Protein AF-A0A0D7WY19-F1 (afdb_monomer)

Radius of gyration: 21.32 Å; Cα contacts (8 Å, |Δi|>4): 75; chains: 1; bounding box: 37×40×65 Å

Mean predicted aligned error: 12.77 Å

Foldseek 3Di:
DDDDDFDQDPVRDTDDDPVNCVVQVNDPPWDWDWDDDPPGIDTHTPDDQAAPPPRHPPQWDDDPPHIHHPVVVVVVVVDDDPPPPPDDPDD

Nearest PDB structures (foldseek):
  1yfb-assembly1_A  TM=8.714E-01  e=7.334E-03  Bacillus subtilis
  1z0r-assembly1_B  TM=8.123E-01  e=5.344E-03  Bacillus subtilis
  2w1t-assembly1_A  TM=9.054E-01  e=2.441E-02  Bacillus subtilis
  2ro4-assembly1_B  TM=8.226E-01  e=1.895E-02  Bacillus subtilis
  1ub4-assembly1_C-2  TM=5.750E-01  e=1.348E-01  Escherichia coli

Solvent-accessible 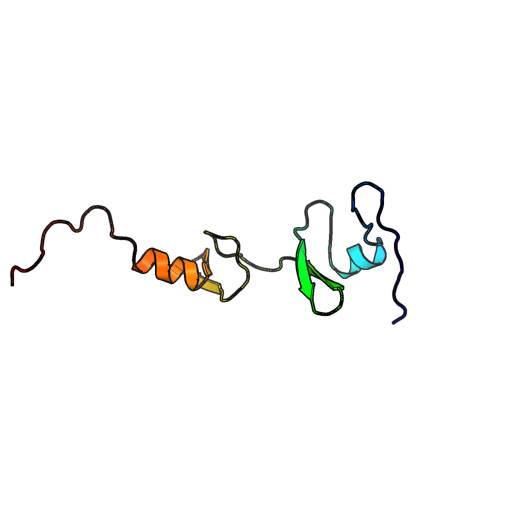surface area (backbone atoms only — not comparable to full-atom values): 6257 Å² total; per-residue (Å²): 133,85,83,84,88,78,76,65,47,102,83,75,50,70,83,80,52,69,69,58,26,64,74,69,72,53,59,97,85,56,59,65,47,80,41,85,50,102,89,50,76,46,80,42,72,73,83,70,80,35,11,79,87,76,60,43,79,59,68,67,42,80,54,90,98,45,31,37,20,58,69,60,53,54,50,56,74,68,53,81,65,100,81,75,89,82,75,82,82,89,126

Secondary structure (DSSP, 8-state):
---------TTS--PPPHHHHHHHT--TT--EEEEEETTEEEEEE--S---TTT---SSEEEETTEEEEHHHHHHHHHSPPTT--S-----

Structure (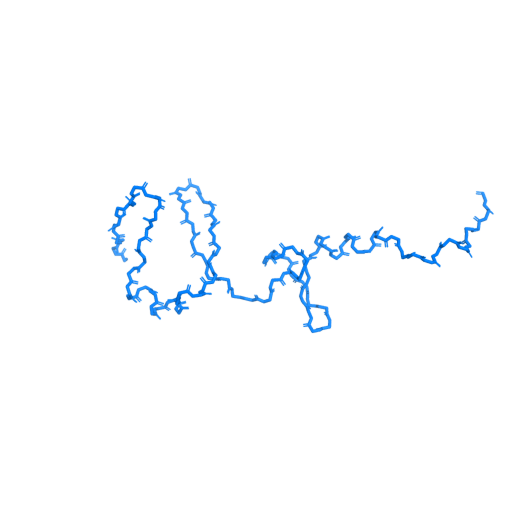mmCIF, N/CA/C/O backbone):
data_AF-A0A0D7WY19-F1
#
_entry.id   AF-A0A0D7WY19-F1
#
loop_
_atom_site.group_PDB
_atom_site.id
_atom_site.type_symbol
_atom_site.label_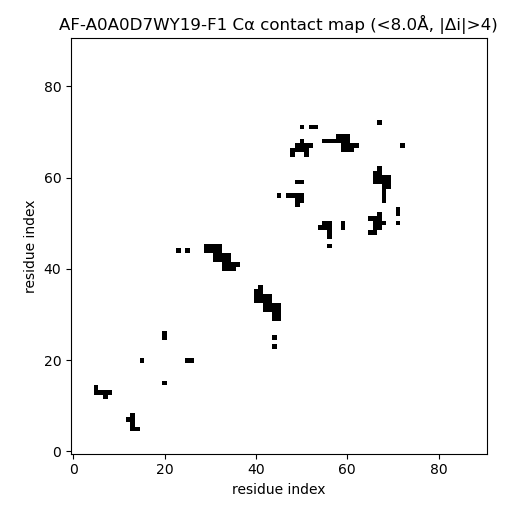atom_id
_atom_site.label_alt_id
_atom_site.label_comp_id
_atom_site.label_asym_id
_atom_site.label_entity_id
_atom_site.label_seq_id
_atom_site.pdbx_PDB_ins_code
_atom_site.Cartn_x
_atom_site.Cartn_y
_atom_site.Cartn_z
_atom_site.occupancy
_atom_site.B_iso_or_equiv
_atom_site.auth_seq_id
_atom_site.auth_comp_id
_atom_site.auth_asym_id
_atom_site.auth_atom_id
_atom_site.pdbx_PDB_model_num
ATOM 1 N N . MET A 1 1 ? 17.567 -12.276 -7.676 1.00 42.44 1 MET A N 1
ATOM 2 C CA . MET A 1 1 ? 16.452 -11.930 -8.586 1.00 42.44 1 MET A CA 1
ATOM 3 C C . MET A 1 1 ? 16.912 -10.792 -9.479 1.00 42.44 1 MET A C 1
ATOM 5 O O . MET A 1 1 ? 17.477 -9.844 -8.954 1.00 42.44 1 MET A O 1
ATOM 9 N N . SER A 1 2 ? 16.746 -10.907 -10.797 1.00 56.28 2 SER A N 1
ATOM 10 C CA . SER A 1 2 ? 17.074 -9.818 -11.726 1.00 56.28 2 SER A CA 1
ATOM 11 C C . SER A 1 2 ? 15.962 -8.766 -11.673 1.00 56.28 2 SER A C 1
ATOM 13 O O . SER A 1 2 ? 14.786 -9.123 -11.741 1.00 56.28 2 SER A O 1
ATOM 15 N N . GLY A 1 3 ? 16.316 -7.495 -11.482 1.00 67.88 3 GLY A N 1
ATOM 16 C CA . GLY A 1 3 ? 15.354 -6.393 -11.450 1.00 67.88 3 GLY A CA 1
ATOM 17 C C . GLY A 1 3 ? 14.720 -6.160 -12.823 1.00 67.88 3 GLY A C 1
ATOM 18 O O . GLY A 1 3 ? 15.383 -6.270 -13.853 1.00 67.88 3 GLY A O 1
ATOM 19 N N . ILE A 1 4 ? 13.429 -5.825 -12.853 1.00 82.31 4 ILE A N 1
ATOM 20 C CA . ILE A 1 4 ? 12.724 -5.469 -14.090 1.00 82.31 4 ILE A CA 1
ATOM 21 C C . ILE A 1 4 ? 12.757 -3.949 -14.249 1.00 82.31 4 ILE A C 1
ATOM 23 O O . ILE A 1 4 ? 12.127 -3.226 -13.482 1.00 82.31 4 ILE A O 1
ATOM 27 N N . AL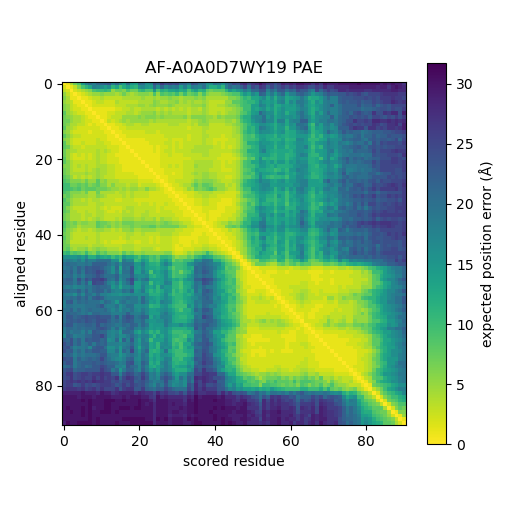A A 1 5 ? 13.452 -3.459 -15.276 1.00 85.06 5 ALA A N 1
ATOM 28 C CA . ALA A 1 5 ? 13.456 -2.039 -15.610 1.00 85.06 5 ALA A CA 1
ATOM 29 C C . ALA A 1 5 ? 12.159 -1.626 -16.334 1.00 85.06 5 ALA A C 1
ATOM 31 O O . ALA A 1 5 ? 11.685 -2.293 -17.266 1.00 85.06 5 ALA A O 1
ATOM 32 N N . ARG A 1 6 ? 11.588 -0.487 -15.929 1.00 88.81 6 ARG A N 1
ATOM 33 C CA . ARG A 1 6 ? 10.448 0.163 -16.589 1.00 88.81 6 ARG A CA 1
ATOM 34 C C . ARG A 1 6 ? 10.723 1.655 -16.707 1.00 88.81 6 ARG A C 1
ATOM 36 O O . ARG A 1 6 ? 11.179 2.282 -15.758 1.00 88.81 6 ARG A O 1
ATOM 43 N N . LYS A 1 7 ? 10.451 2.216 -17.886 1.00 91.62 7 LYS A N 1
ATOM 44 C CA . LYS A 1 7 ? 10.542 3.662 -18.102 1.00 91.62 7 LYS A CA 1
ATOM 45 C C . LYS A 1 7 ? 9.338 4.352 -17.471 1.00 91.62 7 LYS A C 1
ATOM 47 O O . LYS A 1 7 ? 8.212 3.870 -17.590 1.00 91.62 7 LYS A O 1
ATOM 52 N N . VAL A 1 8 ? 9.590 5.496 -16.851 1.00 92.94 8 VAL A N 1
ATOM 53 C CA . VAL A 1 8 ? 8.548 6.418 -16.401 1.00 92.94 8 VAL A CA 1
ATOM 54 C C . VAL A 1 8 ? 7.990 7.142 -17.625 1.00 92.94 8 VAL A C 1
ATOM 56 O O . VAL A 1 8 ? 8.743 7.531 -18.520 1.00 92.94 8 VAL A O 1
ATOM 59 N N . ASN A 1 9 ? 6.669 7.280 -17.708 1.00 93.12 9 ASN A N 1
ATOM 60 C CA . ASN A 1 9 ? 6.050 8.006 -18.816 1.00 93.12 9 ASN A CA 1
ATOM 61 C C . ASN A 1 9 ? 6.085 9.532 -18.594 1.00 93.12 9 ASN A C 1
ATOM 63 O O . ASN A 1 9 ? 6.479 10.020 -17.538 1.00 93.12 9 ASN A O 1
ATOM 67 N N . LYS A 1 10 ? 5.605 10.305 -19.576 1.00 94.88 10 LYS A N 1
ATOM 68 C CA . LYS A 1 10 ? 5.559 11.781 -19.514 1.00 94.88 10 LYS A CA 1
ATOM 69 C C . LYS A 1 10 ? 4.703 12.369 -18.379 1.00 94.88 10 LYS A C 1
ATOM 71 O O . LYS A 1 10 ? 4.733 13.571 -18.162 1.00 94.88 10 LYS A O 1
ATOM 76 N N . TYR A 1 11 ? 3.925 11.537 -17.689 1.00 94.62 11 TYR A N 1
ATOM 77 C CA . TYR A 1 11 ? 3.063 11.923 -16.573 1.00 94.62 11 TYR A CA 1
ATOM 78 C C . TYR A 1 11 ? 3.602 11.435 -15.220 1.00 94.62 11 TYR A C 1
ATOM 80 O O . TYR A 1 11 ? 2.874 11.483 -14.234 1.00 94.62 11 TYR A O 1
ATOM 88 N N . GLY A 1 12 ? 4.826 10.896 -15.170 1.00 90.69 12 GLY A N 1
ATOM 89 C CA . GLY A 1 12 ? 5.411 10.386 -13.928 1.00 90.69 12 GLY A CA 1
ATOM 90 C C . GLY A 1 12 ? 4.887 9.014 -13.489 1.00 90.69 12 GLY A C 1
ATOM 91 O O . GLY A 1 12 ? 5.163 8.589 -12.374 1.00 90.69 12 GLY A O 1
ATOM 92 N N . ARG A 1 13 ? 4.130 8.296 -14.332 1.00 92.44 13 ARG A N 1
ATOM 93 C CA . ARG A 1 13 ? 3.554 6.986 -13.975 1.00 92.44 13 ARG A CA 1
ATOM 94 C C . ARG A 1 13 ? 4.483 5.843 -14.380 1.00 92.44 13 ARG A C 1
ATOM 96 O O . ARG A 1 13 ? 5.080 5.874 -15.460 1.00 92.44 13 ARG A O 1
ATOM 103 N N . ILE A 1 14 ? 4.519 4.803 -13.550 1.00 92.31 14 ILE A N 1
ATOM 104 C CA . ILE A 1 14 ? 5.174 3.517 -13.813 1.00 92.31 14 ILE A CA 1
ATOM 105 C C . ILE A 1 14 ? 4.126 2.401 -13.850 1.00 92.31 14 ILE A C 1
ATOM 107 O O . ILE A 1 14 ? 3.120 2.454 -13.148 1.00 92.31 14 ILE A O 1
ATOM 111 N N . THR A 1 15 ? 4.328 1.396 -14.702 1.00 90.31 15 THR A N 1
ATOM 112 C CA . THR A 1 15 ? 3.431 0.233 -14.786 1.00 90.31 15 THR A CA 1
ATOM 113 C C . THR A 1 15 ? 3.975 -0.914 -13.948 1.00 90.31 15 THR A C 1
ATOM 115 O O . THR A 1 15 ? 5.093 -1.370 -14.195 1.00 90.31 15 THR A O 1
ATOM 118 N N . ILE A 1 16 ? 3.165 -1.419 -13.016 1.00 91.19 16 ILE A N 1
ATOM 119 C CA . ILE A 1 16 ? 3.463 -2.639 -12.261 1.00 91.19 16 ILE A CA 1
ATOM 120 C C . ILE A 1 16 ? 3.094 -3.852 -13.138 1.00 91.19 16 ILE A C 1
ATOM 122 O O . ILE A 1 16 ? 1.930 -3.977 -13.542 1.00 91.19 16 ILE A O 1
ATOM 126 N N . PRO A 1 17 ? 4.054 -4.739 -13.472 1.00 90.69 17 PRO A N 1
ATOM 127 C CA . PRO A 1 17 ? 3.783 -5.945 -14.255 1.00 90.69 17 PRO A CA 1
ATOM 128 C C . PRO A 1 17 ? 2.678 -6.809 -13.636 1.00 90.69 17 PRO A C 1
ATOM 130 O O . PRO A 1 17 ? 2.498 -6.827 -12.417 1.00 90.69 17 PRO A O 1
ATOM 133 N N . ILE A 1 18 ? 1.927 -7.528 -14.476 1.00 90.38 18 ILE A N 1
ATOM 134 C CA . ILE A 1 18 ? 0.786 -8.339 -14.024 1.00 90.38 18 ILE A CA 1
ATOM 135 C C . ILE A 1 18 ? 1.217 -9.449 -13.058 1.00 90.38 18 ILE A C 1
ATOM 137 O O . ILE A 1 18 ? 0.478 -9.780 -12.137 1.00 90.38 18 ILE A O 1
ATOM 141 N N . GLU A 1 19 ? 2.425 -9.981 -13.222 1.00 90.81 19 GLU A N 1
ATOM 142 C CA . GLU A 1 19 ? 2.999 -11.019 -12.368 1.00 90.81 19 GLU A CA 1
ATOM 143 C C . GLU A 1 19 ? 3.198 -10.502 -10.940 1.00 90.81 19 GLU A C 1
ATOM 145 O O . GLU A 1 19 ? 2.804 -11.160 -9.981 1.00 90.81 19 GLU A O 1
ATOM 150 N N . ILE A 1 20 ? 3.738 -9.285 -10.804 1.00 89.44 20 ILE A N 1
ATOM 151 C CA . ILE A 1 20 ? 3.944 -8.627 -9.508 1.00 89.44 20 ILE A CA 1
ATOM 152 C C . ILE A 1 20 ? 2.603 -8.243 -8.880 1.00 89.44 20 ILE A C 1
ATOM 154 O O . ILE A 1 20 ? 2.417 -8.446 -7.683 1.00 89.44 20 ILE A O 1
ATOM 158 N N . ARG A 1 21 ? 1.647 -7.750 -9.682 1.00 90.00 21 ARG A N 1
ATOM 159 C CA . ARG A 1 21 ? 0.290 -7.442 -9.203 1.00 90.00 21 ARG A CA 1
ATOM 160 C C . ARG A 1 21 ? -0.402 -8.667 -8.614 1.00 90.00 21 ARG A C 1
ATOM 162 O O . ARG A 1 21 ? -0.930 -8.580 -7.516 1.00 90.00 21 ARG A O 1
ATOM 169 N N . LYS A 1 22 ? -0.337 -9.816 -9.293 1.00 87.25 22 LYS A N 1
ATOM 170 C CA . LYS A 1 22 ? -0.899 -11.078 -8.785 1.00 87.25 22 LYS A CA 1
ATOM 171 C C . LYS A 1 22 ? -0.177 -11.577 -7.535 1.00 87.25 22 LYS A C 1
ATOM 173 O O . LYS A 1 22 ? -0.826 -12.067 -6.623 1.00 87.25 22 LYS A O 1
ATOM 178 N N . LEU A 1 23 ? 1.151 -11.453 -7.490 1.00 86.12 23 LEU A N 1
ATOM 179 C CA . LEU A 1 23 ? 1.948 -11.895 -6.344 1.00 86.12 23 LEU A CA 1
ATOM 180 C C . LEU A 1 23 ? 1.658 -11.074 -5.077 1.00 86.12 23 LEU A C 1
ATOM 182 O O . LEU A 1 23 ? 1.653 -11.624 -3.981 1.00 86.12 23 LEU A O 1
ATOM 186 N N . LEU A 1 24 ? 1.441 -9.766 -5.229 1.00 85.56 24 LEU A N 1
ATOM 187 C CA . LEU A 1 24 ? 1.222 -8.832 -4.121 1.00 85.56 24 LEU A CA 1
ATOM 188 C C . LEU A 1 24 ? -0.259 -8.524 -3.852 1.00 85.56 24 LEU A C 1
ATOM 190 O O . LEU A 1 24 ? -0.549 -7.761 -2.926 1.00 85.56 24 LEU A O 1
ATOM 194 N N . ASP A 1 25 ? -1.166 -9.126 -4.626 1.00 83.50 25 ASP A N 1
ATOM 195 C CA . ASP A 1 25 ? -2.614 -8.900 -4.569 1.00 83.50 25 ASP A CA 1
ATOM 196 C C . ASP A 1 25 ? -2.974 -7.409 -4.728 1.00 83.50 25 ASP A C 1
ATOM 198 O O . ASP A 1 25 ? -3.599 -6.788 -3.871 1.00 83.50 25 ASP A O 1
ATOM 202 N N . ILE A 1 26 ? -2.461 -6.804 -5.806 1.00 88.88 26 ILE A N 1
ATOM 203 C CA . ILE A 1 26 ? -2.674 -5.397 -6.166 1.00 88.88 26 ILE A CA 1
ATOM 204 C C . ILE A 1 26 ? -3.645 -5.329 -7.345 1.00 88.88 26 ILE A C 1
ATOM 206 O O . ILE A 1 26 ? -3.302 -5.730 -8.464 1.00 88.88 26 ILE A O 1
ATOM 210 N N . ASP A 1 27 ? -4.811 -4.744 -7.103 1.00 87.69 27 ASP A N 1
ATOM 211 C CA . ASP A 1 27 ? -5.829 -4.430 -8.103 1.00 87.69 27 ASP A CA 1
ATOM 212 C C . ASP A 1 27 ? -5.990 -2.906 -8.286 1.00 87.69 27 ASP A C 1
ATOM 214 O O . ASP A 1 27 ? -5.237 -2.109 -7.722 1.00 87.69 27 ASP A O 1
ATOM 218 N N . THR A 1 28 ? -6.941 -2.470 -9.114 1.00 84.00 28 THR A N 1
ATOM 219 C CA . THR A 1 28 ? -7.145 -1.056 -9.470 1.00 84.00 28 THR A CA 1
ATOM 220 C C . THR A 1 28 ? -7.529 -0.150 -8.302 1.00 84.00 28 THR A C 1
ATOM 222 O O . THR A 1 28 ? -7.302 1.052 -8.392 1.00 84.00 28 THR A O 1
ATOM 225 N N . GLU A 1 29 ? -8.086 -0.703 -7.225 1.00 81.19 29 GLU A N 1
ATOM 226 C CA . GLU A 1 29 ? -8.489 0.042 -6.021 1.00 81.19 29 GLU A CA 1
ATOM 227 C C . GLU A 1 29 ? -7.564 -0.215 -4.821 1.00 81.19 29 GLU A C 1
ATOM 229 O O . GLU A 1 29 ? -7.879 0.146 -3.691 1.00 81.19 29 GLU A O 1
ATOM 234 N N . THR A 1 30 ? -6.421 -0.870 -5.034 1.00 81.94 30 THR A N 1
ATOM 235 C CA . THR A 1 30 ? -5.481 -1.147 -3.947 1.00 81.94 30 THR A CA 1
ATOM 236 C C . THR A 1 30 ? -4.667 0.093 -3.597 1.00 81.94 30 THR A C 1
ATOM 238 O O . THR A 1 30 ? -3.870 0.574 -4.404 1.00 81.94 30 THR A O 1
ATOM 241 N N . ASP A 1 31 ? -4.794 0.546 -2.351 1.00 83.50 31 ASP A N 1
ATOM 242 C CA . ASP A 1 31 ? -3.953 1.609 -1.813 1.00 83.50 31 ASP A CA 1
ATOM 243 C C . ASP A 1 31 ? -2.513 1.122 -1.588 1.00 83.50 31 ASP A C 1
ATOM 245 O O . ASP A 1 31 ? -2.246 0.126 -0.899 1.00 83.50 31 ASP A O 1
ATOM 249 N N . LEU A 1 32 ? -1.567 1.866 -2.159 1.00 88.00 32 LEU A N 1
ATOM 250 C CA . LEU A 1 32 ? -0.134 1.659 -1.989 1.00 88.00 32 LEU A CA 1
ATOM 251 C C . LEU A 1 32 ? 0.476 2.877 -1.301 1.00 88.00 32 LEU A C 1
ATOM 253 O O . LEU A 1 32 ? 0.273 4.013 -1.728 1.00 88.00 32 LEU A O 1
ATOM 257 N N . GLU A 1 33 ? 1.262 2.630 -0.261 1.00 85.19 33 GLU A N 1
ATOM 258 C CA . GLU A 1 33 ? 2.082 3.650 0.377 1.00 85.19 33 GLU A CA 1
ATOM 259 C C . GLU A 1 33 ? 3.421 3.763 -0.362 1.00 85.19 33 GLU A C 1
ATOM 261 O O . GLU A 1 33 ? 4.073 2.753 -0.646 1.00 85.19 33 GLU A O 1
ATOM 266 N N . LEU A 1 34 ? 3.822 4.997 -0.677 1.00 89.50 34 LEU A N 1
ATOM 267 C CA . LEU A 1 34 ? 5.102 5.315 -1.302 1.00 89.50 34 LEU A CA 1
ATOM 268 C C . LEU A 1 34 ? 6.016 5.947 -0.255 1.00 89.50 34 LEU A C 1
ATOM 270 O O . LEU A 1 34 ? 5.699 6.999 0.298 1.00 89.50 34 LEU A O 1
ATOM 274 N N . LEU A 1 35 ? 7.152 5.302 -0.001 1.00 86.75 35 LEU A N 1
ATOM 275 C CA . LEU A 1 35 ? 8.133 5.724 0.996 1.00 86.75 35 LEU A CA 1
ATOM 276 C C . LEU A 1 35 ? 9.484 5.973 0.326 1.00 86.75 35 LEU A C 1
ATOM 278 O O . LEU A 1 35 ? 9.951 5.150 -0.461 1.00 86.75 35 LEU A O 1
ATOM 282 N N . GLU A 1 36 ? 10.121 7.094 0.651 1.00 91.75 36 GLU A N 1
ATOM 283 C CA . GLU A 1 36 ? 11.495 7.384 0.238 1.00 91.75 36 GLU A CA 1
ATOM 284 C C . GLU A 1 36 ? 12.489 6.577 1.087 1.00 91.75 36 GLU A C 1
ATOM 286 O O . GLU A 1 36 ? 12.334 6.456 2.304 1.00 91.75 36 GLU A O 1
ATOM 291 N N . ILE A 1 37 ? 13.507 6.012 0.438 1.00 92.44 37 ILE A N 1
ATOM 292 C CA . ILE A 1 37 ? 14.627 5.301 1.068 1.00 92.44 37 ILE A CA 1
ATOM 293 C C . ILE A 1 37 ? 15.945 5.793 0.454 1.00 92.44 37 ILE A C 1
ATOM 295 O O . ILE A 1 37 ? 15.930 6.392 -0.617 1.00 92.44 37 ILE A O 1
ATOM 299 N N . GLU A 1 38 ? 17.087 5.497 1.086 1.00 93.50 38 GLU A N 1
ATOM 300 C CA . GLU A 1 38 ? 18.407 6.073 0.746 1.00 93.50 38 GLU A CA 1
ATOM 301 C C . GLU A 1 38 ? 18.741 6.131 -0.756 1.00 93.50 38 GLU A C 1
ATOM 303 O O . GLU A 1 38 ? 19.342 7.099 -1.206 1.00 93.50 38 GLU A O 1
ATOM 308 N N . ASN A 1 39 ? 18.347 5.121 -1.538 1.00 92.44 39 ASN A N 1
ATOM 309 C CA . ASN A 1 39 ? 18.642 5.040 -2.973 1.00 92.44 39 ASN A CA 1
ATOM 310 C C . ASN A 1 39 ? 17.404 4.728 -3.833 1.00 92.44 39 ASN A C 1
ATOM 312 O O . ASN A 1 39 ? 17.523 4.090 -4.882 1.00 92.44 39 ASN A O 1
ATOM 316 N N . GLY A 1 40 ? 16.202 5.121 -3.403 1.00 90.19 40 GLY A N 1
ATOM 317 C CA . GLY A 1 40 ? 15.010 4.897 -4.217 1.00 90.19 40 GLY A CA 1
ATOM 318 C C . GLY A 1 40 ? 13.683 5.073 -3.497 1.00 90.19 40 GLY A C 1
ATOM 319 O O . GLY A 1 40 ? 13.559 5.815 -2.529 1.00 90.19 40 GLY A O 1
ATOM 320 N N . ILE A 1 41 ? 12.677 4.364 -4.0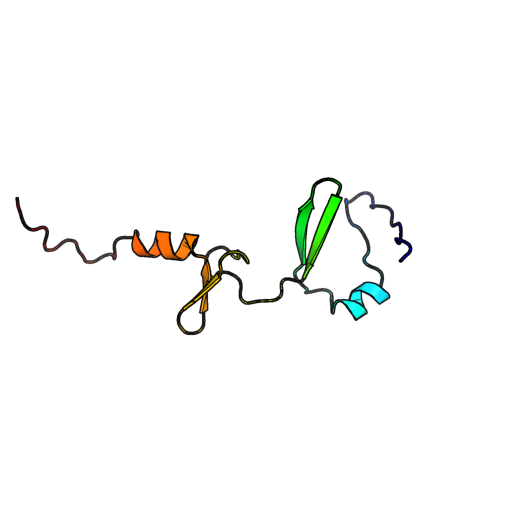04 1.00 91.12 41 ILE A N 1
ATOM 321 C CA . ILE A 1 41 ? 11.324 4.351 -3.452 1.00 91.12 41 ILE A CA 1
ATOM 322 C C . ILE A 1 41 ? 10.930 2.923 -3.078 1.00 91.12 41 ILE A C 1
ATOM 324 O O . ILE A 1 41 ? 11.196 1.979 -3.824 1.00 91.12 41 ILE A O 1
ATOM 328 N N . SER A 1 42 ? 10.276 2.776 -1.931 1.00 88.94 42 SER A N 1
ATOM 329 C CA . SER A 1 42 ? 9.591 1.554 -1.528 1.00 88.94 42 SER A CA 1
ATOM 330 C C . SER A 1 42 ? 8.092 1.718 -1.753 1.00 88.94 42 SER A C 1
ATOM 332 O O . SER A 1 42 ? 7.520 2.759 -1.425 1.00 88.94 42 SER A O 1
ATOM 334 N N . LEU A 1 43 ? 7.464 0.691 -2.321 1.00 89.50 43 LEU A N 1
ATOM 335 C CA . LEU A 1 43 ? 6.018 0.607 -2.498 1.00 89.50 43 LEU A CA 1
ATOM 336 C C . LEU A 1 43 ? 5.497 -0.519 -1.610 1.00 89.50 43 LEU A C 1
ATOM 338 O O . LEU A 1 43 ? 5.831 -1.684 -1.833 1.00 89.50 43 LEU A O 1
ATOM 342 N N . THR A 1 44 ? 4.665 -0.174 -0.633 1.00 86.19 44 THR A N 1
ATOM 343 C CA . THR A 1 44 ? 4.111 -1.134 0.328 1.00 86.19 44 THR A CA 1
ATOM 344 C C . THR A 1 44 ? 2.595 -1.143 0.224 1.00 86.19 44 THR A C 1
ATOM 346 O O . THR A 1 44 ? 1.960 -0.089 0.230 1.00 86.19 44 THR A O 1
ATOM 349 N N . ARG A 1 45 ? 1.987 -2.332 0.143 1.00 81.44 45 ARG A N 1
ATOM 350 C CA . ARG A 1 45 ? 0.526 -2.446 0.204 1.00 81.44 45 ARG A CA 1
ATOM 351 C C . ARG A 1 45 ? 0.045 -2.026 1.584 1.00 81.44 45 ARG A C 1
ATOM 353 O O . ARG A 1 45 ? 0.512 -2.573 2.587 1.00 81.44 45 ARG A O 1
ATOM 360 N N . ILE A 1 46 ? -0.930 -1.124 1.634 1.00 75.44 46 ILE A N 1
ATOM 361 C CA . ILE A 1 46 ? -1.563 -0.766 2.899 1.00 75.44 46 ILE A CA 1
ATOM 362 C C . ILE A 1 46 ? -2.325 -1.994 3.407 1.00 75.44 46 ILE A C 1
ATOM 364 O O . ILE A 1 46 ? -3.328 -2.423 2.842 1.00 75.44 46 ILE A O 1
ATOM 368 N N . THR A 1 47 ? -1.786 -2.620 4.450 1.00 62.56 47 THR A N 1
ATOM 369 C CA . THR A 1 47 ? -2.268 -3.890 5.004 1.00 62.56 47 THR A CA 1
ATOM 370 C C . THR A 1 47 ? -2.582 -3.716 6.478 1.00 62.56 47 THR A C 1
ATOM 372 O O . THR A 1 47 ? -1.838 -4.135 7.357 1.00 62.56 47 THR A O 1
ATOM 375 N N . GLY A 1 48 ? -3.696 -3.054 6.771 1.00 62.69 48 GLY A N 1
ATOM 376 C CA . GLY A 1 48 ? -4.165 -2.920 8.142 1.00 62.69 48 GLY A CA 1
ATOM 377 C C . GLY A 1 48 ? -5.134 -1.771 8.332 1.00 62.69 48 GLY A C 1
ATOM 378 O O . GLY A 1 48 ? -5.280 -0.894 7.484 1.00 62.69 48 GLY A O 1
ATOM 379 N N . ASN A 1 49 ? -5.787 -1.777 9.489 1.00 65.75 49 ASN A N 1
ATOM 380 C CA . ASN A 1 49 ? -6.564 -0.635 9.939 1.00 65.75 49 ASN A CA 1
ATOM 381 C C . ASN A 1 49 ? -5.603 0.536 10.159 1.00 65.75 49 ASN A C 1
ATOM 383 O O . ASN A 1 49 ? -4.788 0.498 11.077 1.00 65.75 49 ASN A O 1
ATOM 387 N N . SER A 1 50 ? -5.701 1.572 9.336 1.00 80.19 50 SER A N 1
ATOM 388 C CA . SER A 1 50 ? -4.983 2.818 9.566 1.00 80.19 50 SER A CA 1
ATOM 389 C C . SER A 1 50 ? -5.595 3.589 10.738 1.00 80.19 50 SER A C 1
ATOM 391 O O . SER A 1 50 ? -6.721 3.322 11.178 1.00 80.19 50 SER A O 1
ATOM 393 N N . CYS A 1 51 ? -4.843 4.547 11.284 1.00 86.88 51 CYS A N 1
ATOM 394 C CA . CYS A 1 51 ? -5.379 5.454 12.290 1.00 86.88 51 CYS A CA 1
ATOM 395 C C . CYS A 1 51 ? -6.639 6.137 11.744 1.00 86.88 51 CYS A C 1
ATOM 397 O O . CYS A 1 51 ? -6.552 6.847 10.745 1.00 86.88 51 CYS A O 1
ATOM 399 N N . VAL A 1 52 ? -7.780 6.010 12.430 1.00 87.81 52 VAL A N 1
ATOM 400 C CA . VAL A 1 52 ? -9.055 6.569 11.930 1.00 87.81 52 VAL A CA 1
ATOM 401 C C . VAL A 1 52 ? -9.046 8.089 11.736 1.00 87.81 52 VAL A C 1
ATOM 403 O O . VAL A 1 52 ? -9.943 8.617 11.091 1.00 87.81 52 VAL A O 1
ATOM 406 N N . PHE A 1 53 ? -8.084 8.791 12.341 1.00 91.44 53 PHE A N 1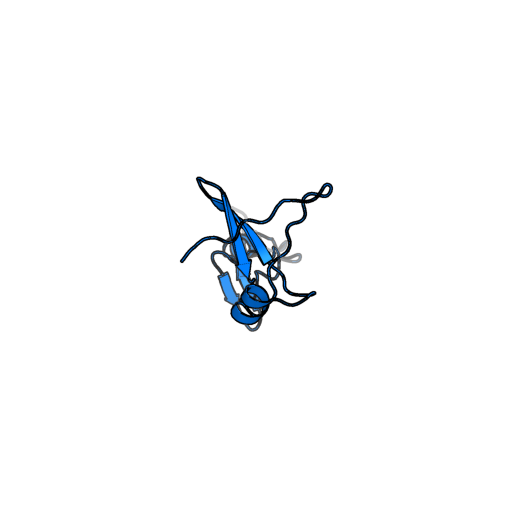
ATOM 407 C CA . PHE A 1 53 ? -8.010 10.251 12.327 1.00 91.44 53 PHE A CA 1
ATOM 408 C C . PHE A 1 53 ? -7.007 10.802 11.313 1.00 91.44 53 PHE A C 1
ATOM 410 O O . PHE A 1 53 ? -7.248 11.861 10.748 1.00 91.44 53 PHE A O 1
ATOM 417 N N . CYS A 1 54 ? -5.874 10.127 11.106 1.00 88.06 54 CYS A N 1
ATOM 418 C CA . CYS A 1 54 ? -4.785 10.647 10.270 1.00 88.06 54 CYS A CA 1
ATOM 419 C C . CYS A 1 54 ? -4.249 9.647 9.241 1.00 88.06 54 CYS A C 1
ATOM 421 O O . CYS A 1 54 ? -3.237 9.923 8.607 1.00 88.06 54 CYS A O 1
AT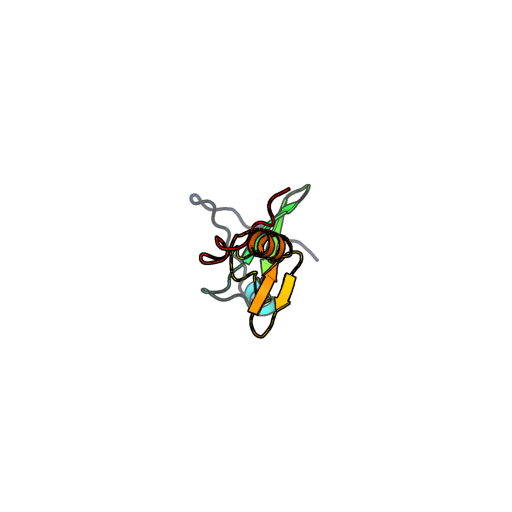OM 423 N N . CYS A 1 55 ? -4.870 8.471 9.122 1.00 80.62 55 CYS A N 1
ATOM 424 C CA . CYS A 1 55 ? -4.480 7.389 8.216 1.00 80.62 55 CYS A CA 1
ATOM 425 C C . CYS A 1 55 ? -3.049 6.849 8.399 1.00 80.62 55 CYS A C 1
ATOM 427 O O . CYS A 1 55 ? -2.591 6.052 7.589 1.00 80.62 55 CYS A O 1
ATOM 429 N N . SER A 1 56 ? -2.349 7.214 9.479 1.00 82.38 56 SER A N 1
ATOM 430 C CA . SER A 1 56 ? -1.023 6.665 9.770 1.00 82.38 56 SER A CA 1
ATOM 431 C C . SER A 1 56 ? -1.081 5.153 9.994 1.00 82.38 56 SER A C 1
ATOM 433 O O . SER A 1 56 ? -1.986 4.665 10.675 1.00 82.38 56 SER A O 1
ATOM 435 N N . LEU A 1 57 ? -0.083 4.442 9.470 1.00 82.88 57 LEU A N 1
ATOM 436 C CA . LEU A 1 57 ? 0.145 3.011 9.696 1.00 82.88 57 LEU A CA 1
ATOM 437 C C . LEU A 1 57 ? 1.141 2.739 10.833 1.00 82.88 57 LEU A C 1
ATOM 439 O O . LEU A 1 57 ? 1.323 1.601 11.258 1.00 82.88 57 LEU A O 1
ATOM 443 N N . ASN A 1 58 ? 1.763 3.794 11.362 1.00 79.31 58 ASN A N 1
ATOM 444 C CA . ASN A 1 58 ? 2.804 3.697 12.372 1.00 79.31 58 ASN A CA 1
ATOM 445 C C . ASN A 1 58 ? 2.225 3.821 13.782 1.00 79.31 58 ASN A C 1
ATOM 447 O O . ASN A 1 58 ? 1.352 4.653 14.043 1.00 79.31 58 ASN A O 1
ATOM 451 N N . HIS A 1 59 ? 2.783 3.048 14.718 1.00 86.25 59 HIS A N 1
ATOM 452 C CA . HIS A 1 59 ? 2.464 3.132 16.149 1.00 86.25 59 HIS A CA 1
ATOM 453 C C . HIS A 1 59 ? 0.956 3.075 16.425 1.00 86.25 59 HIS A C 1
ATOM 455 O O . HIS A 1 59 ? 0.385 3.935 17.104 1.00 86.25 59 HIS A O 1
ATOM 461 N N . LEU A 1 60 ? 0.314 2.075 15.831 1.00 87.31 60 LEU A N 1
ATOM 462 C CA . LEU A 1 60 ? -1.113 1.840 15.930 1.00 87.31 60 LEU A CA 1
ATOM 463 C C . LEU A 1 60 ? -1.462 1.125 17.235 1.00 87.31 60 LEU A C 1
ATOM 465 O O . LEU A 1 60 ? -0.832 0.139 17.609 1.00 87.31 60 LEU A O 1
ATOM 469 N N . ILE A 1 61 ? -2.504 1.607 17.905 1.00 89.00 61 ILE A N 1
ATOM 470 C CA . ILE A 1 61 ? -3.124 0.957 19.055 1.00 89.00 61 ILE A CA 1
ATOM 471 C C . ILE A 1 61 ? -4.586 0.648 18.732 1.00 89.00 61 ILE A C 1
ATOM 473 O O . ILE A 1 61 ? -5.312 1.465 18.157 1.00 89.00 61 ILE A O 1
ATOM 477 N N . ALA A 1 62 ? -5.029 -0.553 19.092 1.00 86.56 62 ALA A N 1
ATOM 478 C CA . ALA A 1 62 ? -6.429 -0.933 18.975 1.00 86.56 62 ALA A CA 1
ATOM 479 C C . ALA A 1 62 ? -7.222 -0.332 20.144 1.00 86.56 62 ALA A C 1
ATOM 481 O O . ALA A 1 62 ? -6.881 -0.534 21.308 1.00 86.56 62 ALA A O 1
ATOM 482 N N . PHE A 1 63 ? -8.294 0.398 19.837 1.00 85.44 63 PHE A N 1
ATOM 483 C CA . PHE A 1 63 ? -9.232 0.918 20.825 1.00 85.44 63 PHE A CA 1
ATOM 484 C C . PHE A 1 63 ? -10.662 0.576 20.404 1.00 85.44 63 PHE A C 1
ATOM 486 O O . PHE A 1 63 ? -11.179 1.068 19.396 1.00 85.44 63 PHE A O 1
ATOM 493 N N . LYS A 1 64 ? -11.321 -0.287 21.186 1.00 85.94 64 LYS A N 1
ATOM 494 C CA . LYS A 1 64 ? -12.600 -0.911 20.812 1.00 85.94 64 LYS A CA 1
ATOM 495 C C . LYS A 1 64 ? -12.480 -1.580 19.428 1.00 85.94 64 LYS A C 1
ATOM 497 O O . LYS A 1 64 ? -11.595 -2.399 19.223 1.00 85.94 64 LYS A O 1
ATOM 502 N N . ARG A 1 65 ? -13.357 -1.239 18.476 1.00 81.75 65 ARG A N 1
ATOM 503 C CA . ARG A 1 65 ? -13.368 -1.769 17.096 1.00 81.75 65 ARG A CA 1
ATOM 504 C C . ARG A 1 65 ? -12.648 -0.863 16.088 1.00 81.75 65 ARG A C 1
ATOM 506 O O . ARG A 1 65 ? -12.889 -0.970 14.890 1.00 81.75 65 ARG A O 1
ATOM 513 N N . LYS A 1 66 ? -11.839 0.087 16.559 1.00 83.69 66 LYS A N 1
ATOM 514 C CA . LYS A 1 66 ? -11.122 1.063 15.732 1.00 83.69 66 LYS A CA 1
ATOM 515 C C . LYS A 1 66 ? -9.639 1.052 16.085 1.00 83.69 66 LYS A C 1
ATOM 517 O O . LYS A 1 66 ? -9.250 0.575 17.149 1.00 83.69 66 LYS A O 1
ATOM 522 N N . VAL A 1 67 ? -8.816 1.577 15.187 1.00 88.25 67 VAL A N 1
ATOM 523 C CA . VAL A 1 67 ? -7.366 1.654 15.373 1.00 88.25 67 VAL A CA 1
ATOM 524 C C . VAL A 1 67 ? -6.938 3.111 15.300 1.00 88.25 67 VAL A C 1
ATOM 526 O O . VAL A 1 67 ? -7.379 3.855 14.431 1.00 88.25 67 VAL A O 1
ATOM 529 N N . ILE A 1 68 ? -6.135 3.547 16.262 1.00 92.75 68 ILE A N 1
ATOM 530 C CA . ILE A 1 68 ? -5.693 4.934 16.414 1.00 92.75 68 ILE A CA 1
ATOM 531 C C . ILE A 1 68 ? -4.178 4.949 16.607 1.00 92.75 68 ILE A C 1
ATOM 533 O O . ILE A 1 68 ? -3.645 4.076 17.278 1.00 92.75 68 ILE A O 1
ATOM 537 N N . CYS A 1 69 ? -3.455 5.908 16.031 1.00 93.44 69 CYS A N 1
ATOM 538 C CA . CYS A 1 69 ? -2.024 6.043 16.303 1.00 93.44 69 CYS A CA 1
ATOM 539 C C . CYS A 1 69 ? -1.778 6.759 17.641 1.00 93.44 69 CYS A C 1
ATOM 541 O O . CYS A 1 69 ? -2.599 7.560 18.104 1.00 93.44 69 CYS A O 1
ATOM 543 N N . ILE A 1 70 ? -0.610 6.531 18.249 1.00 92.88 70 ILE A N 1
ATOM 544 C CA . ILE A 1 70 ? -0.219 7.166 19.522 1.00 92.88 70 ILE A CA 1
ATOM 545 C C . ILE A 1 70 ? -0.326 8.702 19.464 1.00 92.88 70 ILE A C 1
ATOM 547 O O . ILE A 1 70 ? -0.699 9.328 20.457 1.00 92.88 70 ILE A O 1
ATOM 551 N N . HIS A 1 71 ? -0.023 9.321 18.318 1.00 93.56 71 HIS A N 1
ATOM 552 C CA . HIS A 1 71 ? -0.103 10.775 18.152 1.00 93.56 71 HIS A CA 1
ATOM 553 C C . HIS A 1 71 ? -1.539 11.294 18.328 1.00 93.56 71 HIS A C 1
ATOM 555 O O . HIS A 1 71 ? -1.784 12.154 19.175 1.00 93.56 71 HIS A O 1
ATOM 561 N N . CYS A 1 72 ? -2.499 10.716 17.601 1.00 93.94 72 CYS A N 1
ATOM 562 C CA . CYS A 1 72 ? -3.908 11.091 17.715 1.00 93.94 72 CYS A CA 1
ATOM 563 C C . CYS A 1 72 ? -4.475 10.754 19.100 1.00 93.94 72 CYS A C 1
ATOM 565 O O . CYS A 1 72 ? -5.205 11.559 19.668 1.00 93.94 72 CYS A O 1
ATOM 567 N N . ALA A 1 73 ? -4.080 9.626 19.701 1.00 93.25 73 ALA A N 1
ATOM 568 C CA . ALA A 1 73 ? -4.492 9.283 21.063 1.00 93.25 73 ALA A CA 1
ATOM 569 C C . ALA A 1 73 ? -4.028 10.329 22.098 1.00 93.25 73 ALA A C 1
ATOM 571 O O . ALA A 1 73 ? -4.795 10.722 22.979 1.00 93.25 73 ALA A O 1
ATOM 572 N N . LYS A 1 74 ? -2.789 10.830 21.972 1.00 93.75 74 LYS A N 1
ATOM 573 C CA . LYS A 1 74 ? -2.263 11.908 22.827 1.00 93.75 74 LYS A CA 1
ATOM 574 C C . LYS A 1 74 ? -3.000 13.229 22.618 1.00 93.75 74 LYS A C 1
ATOM 576 O O . LYS A 1 74 ? -3.223 13.938 23.596 1.00 93.75 74 LYS A O 1
ATOM 581 N N . GLN A 1 75 ? -3.359 13.561 21.378 1.00 93.94 75 GLN A N 1
ATOM 582 C CA . GLN A 1 75 ? -4.133 14.766 21.076 1.00 93.94 75 GLN A CA 1
ATOM 583 C C . GLN A 1 75 ? -5.525 14.698 21.703 1.00 93.94 75 GLN A C 1
ATOM 585 O O . GLN A 1 75 ? -5.878 15.618 22.426 1.00 93.94 75 GLN A O 1
ATOM 590 N N . ILE A 1 76 ? -6.243 13.580 21.541 1.00 92.00 76 ILE A N 1
ATOM 591 C CA . ILE A 1 76 ? -7.571 13.378 22.148 1.00 92.00 76 ILE A CA 1
ATOM 592 C C . ILE A 1 76 ? -7.516 13.544 23.665 1.00 92.00 76 ILE A C 1
ATOM 594 O O . ILE A 1 76 ? -8.354 14.229 24.235 1.00 92.00 76 ILE A O 1
ATOM 598 N N . LYS A 1 77 ? -6.501 12.972 24.329 1.00 90.62 77 LYS A N 1
ATOM 599 C CA . LYS A 1 77 ? -6.325 13.129 25.782 1.00 90.62 77 LYS A CA 1
ATOM 600 C C . LYS A 1 77 ? -6.148 14.596 26.209 1.00 90.62 77 LYS A C 1
ATOM 602 O O . LYS A 1 77 ? -6.462 14.936 27.342 1.00 90.62 77 LYS A O 1
ATOM 607 N N . ARG A 1 78 ? -5.589 15.442 25.340 1.00 91.62 78 ARG A N 1
ATOM 608 C CA . ARG A 1 78 ? -5.362 16.872 25.602 1.00 91.62 78 ARG A CA 1
ATOM 609 C C . ARG A 1 78 ? -6.540 17.750 25.188 1.00 91.62 78 ARG A C 1
ATOM 611 O O . ARG A 1 78 ? -6.550 18.918 25.557 1.00 91.62 78 ARG A O 1
ATOM 618 N N . THR A 1 79 ? -7.484 17.231 24.406 1.00 85.50 79 THR A N 1
ATOM 619 C CA . THR A 1 79 ? -8.651 17.990 23.967 1.00 85.50 79 THR A CA 1
ATOM 620 C C . THR A 1 79 ? -9.635 18.122 25.133 1.00 85.50 79 THR A C 1
ATOM 622 O O . THR A 1 79 ? -10.125 17.099 25.614 1.00 85.50 79 THR A O 1
ATOM 625 N N . PRO A 1 80 ? -9.939 19.346 25.599 1.00 80.88 80 PRO A N 1
ATOM 626 C CA . PRO A 1 80 ? -10.951 19.546 26.627 1.00 80.88 80 PRO A CA 1
ATOM 627 C C . PRO A 1 80 ? -12.328 19.149 26.085 1.00 80.88 80 PRO A C 1
ATOM 629 O O . PRO A 1 80 ? -12.685 19.477 24.951 1.00 80.88 80 PRO A O 1
ATOM 632 N N . LEU A 1 81 ? -13.092 18.407 26.887 1.00 78.06 81 LEU A N 1
ATOM 633 C CA . LEU A 1 81 ? -14.466 18.05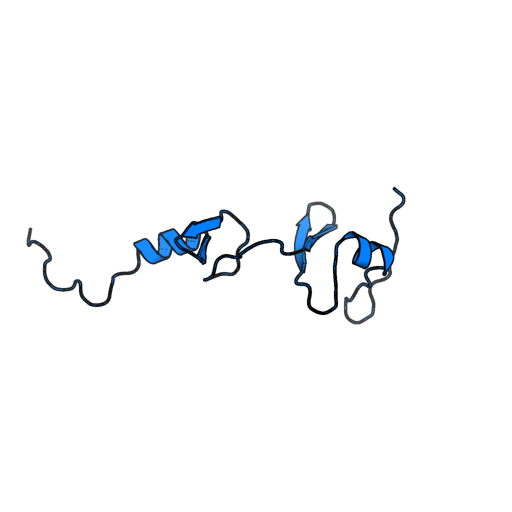4 26.548 1.00 78.06 81 LEU A CA 1
ATOM 634 C C . LEU A 1 81 ? -15.368 19.276 26.779 1.00 78.06 81 LEU A C 1
ATOM 636 O O . LEU A 1 81 ? -15.187 19.969 27.780 1.00 78.06 81 LEU A O 1
ATOM 640 N N . PRO A 1 82 ? -16.350 19.538 25.900 1.00 69.44 82 PRO A N 1
ATOM 641 C CA . PRO A 1 82 ? -17.123 20.782 25.899 1.00 69.44 82 PRO A CA 1
ATOM 642 C C . PRO A 1 82 ? -18.079 21.001 27.091 1.00 69.44 82 PRO A C 1
ATOM 644 O O . PRO A 1 82 ? -19.012 21.768 26.938 1.00 69.44 82 PRO A O 1
ATOM 647 N N . ASN A 1 83 ? -17.876 20.379 28.262 1.00 66.44 83 ASN A N 1
ATOM 648 C CA . ASN A 1 83 ? -18.676 20.609 29.480 1.00 66.44 83 ASN A CA 1
ATOM 649 C C . ASN A 1 83 ? -17.905 20.379 30.806 1.00 66.44 83 ASN A C 1
ATOM 651 O O . ASN A 1 83 ? -18.506 19.989 31.803 1.00 66.44 83 ASN A O 1
ATOM 655 N N . GLU A 1 84 ? -16.592 20.632 30.862 1.00 58.78 84 GLU A N 1
ATOM 656 C CA . GLU A 1 84 ? -15.843 20.682 32.139 1.00 58.78 84 GLU A CA 1
ATOM 657 C C . GLU A 1 84 ? -15.352 22.099 32.485 1.00 58.78 84 GLU A C 1
ATOM 659 O O . GLU A 1 84 ? -14.268 22.297 33.024 1.00 58.78 84 GLU A O 1
ATOM 664 N N . GLU A 1 85 ? -16.182 23.107 32.220 1.00 51.56 85 GLU A N 1
ATOM 665 C CA . GLU A 1 85 ? -16.071 24.428 32.850 1.00 51.56 85 GLU A CA 1
ATOM 666 C C . GLU A 1 85 ? -17.078 24.542 34.003 1.00 51.56 85 GLU A C 1
ATOM 668 O O . GLU A 1 85 ? -17.986 25.364 33.972 1.00 51.56 85 GLU A O 1
ATOM 673 N N . ALA A 1 86 ? -16.963 23.688 35.026 1.00 55.97 86 ALA A N 1
ATOM 674 C CA . ALA A 1 86 ? -17.684 23.894 36.288 1.00 55.97 86 ALA A CA 1
ATOM 675 C C . ALA A 1 86 ? -17.077 23.138 37.482 1.00 55.97 86 ALA A C 1
ATOM 677 O O . ALA A 1 86 ? -17.811 22.515 38.236 1.00 55.97 86 ALA A O 1
ATOM 678 N N . SER A 1 87 ? -15.755 23.189 37.680 1.00 52.56 87 SER A N 1
ATOM 679 C CA . SER A 1 87 ? -15.149 23.115 39.027 1.00 52.56 87 SER A CA 1
ATOM 680 C C . SER A 1 87 ? -13.625 23.184 38.938 1.00 52.56 87 SER A C 1
ATOM 682 O O . SER A 1 87 ? -12.929 22.185 39.115 1.00 52.56 87 SER A O 1
ATOM 684 N N . ALA A 1 88 ? -13.084 24.374 38.693 1.00 58.00 88 ALA A N 1
ATOM 685 C CA . ALA A 1 88 ? -11.735 24.656 39.165 1.00 58.00 88 ALA A CA 1
ATOM 686 C C . ALA A 1 88 ? -11.801 24.794 40.699 1.00 58.00 88 ALA A C 1
ATOM 688 O O . AL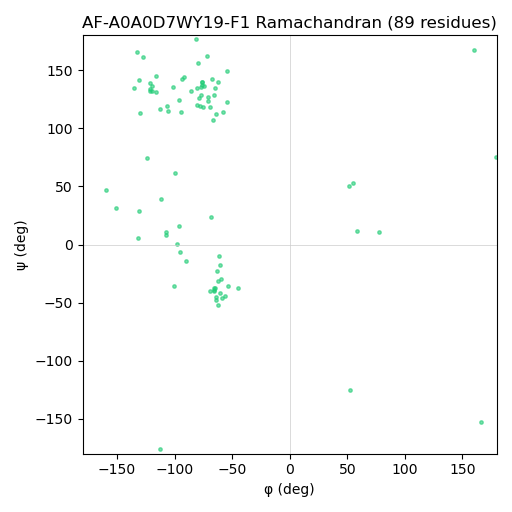A A 1 88 ? -12.579 25.620 41.185 1.00 58.00 88 ALA A O 1
ATOM 689 N N . PRO A 1 89 ? -11.036 24.027 41.498 1.00 54.19 89 PRO A N 1
ATOM 690 C CA . PRO A 1 89 ? -10.814 24.409 42.878 1.00 54.19 89 PRO A CA 1
ATOM 691 C C . PRO A 1 89 ? -9.936 25.660 42.872 1.00 54.19 89 PRO A C 1
ATOM 693 O O . PRO A 1 89 ? -8.813 25.662 42.373 1.00 54.19 89 PRO A O 1
ATOM 696 N N . MET A 1 90 ? -10.501 26.728 43.418 1.00 51.81 90 MET A N 1
ATOM 697 C CA . MET A 1 90 ? -9.822 27.969 43.747 1.00 51.81 90 MET A CA 1
ATOM 698 C C . MET A 1 90 ? -8.664 27.663 44.710 1.00 51.81 90 MET A C 1
ATOM 700 O O . MET A 1 90 ? -8.905 27.239 45.843 1.00 51.81 90 MET A O 1
ATOM 704 N N . ARG A 1 91 ? -7.424 27.862 44.259 1.00 48.22 91 ARG A N 1
ATOM 705 C CA . ARG A 1 91 ? -6.268 28.191 45.101 1.00 48.22 91 ARG A CA 1
ATOM 706 C C . ARG A 1 91 ? -5.361 29.152 44.357 1.00 48.22 91 ARG A C 1
ATOM 708 O O . ARG A 1 91 ? -5.046 28.853 43.187 1.00 48.22 91 ARG A O 1
#

Sequence (91 aa):
MSGIARKVNKYGRITIPIEIRKLLDIDTETDLELLEIENGISLTRITGNSCVFCCSLNHLIAFKRKVICIHCAKQIKRTPLPNEEASAPMR

InterPro domains:
  IPR007159 SpoVT-AbrB domain [SM00966] (6-51)
  IPR037914 SpoVT-AbrB domain superfamily [SSF89447] (3-47)

pLDDT: mean 82.73, std 12.61, range [42.44, 94.88]

Organism: NCBI:txid159743